Protein AF-A0A848JQ70-F1 (afdb_monomer_lite)

Radius of gyration: 19.73 Å; chains: 1; bounding box: 29×63×53 Å

pLDDT: mean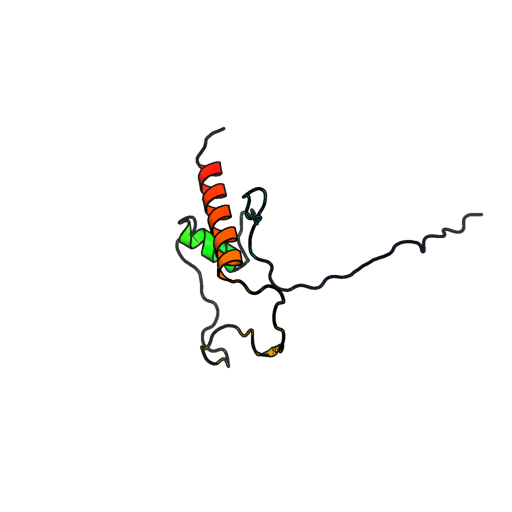 79.18, std 13.53, range [43.09, 93.69]

Foldseek 3Di:
DDDDDDPPDDDDDDDDDDDFFFDPVLPDDDDDPDDPHQLLQVLCCVLVVDVDGDADFQCDPDPRRHDDPPPPVDDDPDDPPCRRSVRSNVNVNVVVVVVPDDD

Structure (mmCIF, N/CA/C/O backbone):
data_AF-A0A848JQ70-F1
#
_entry.id   AF-A0A848JQ70-F1
#
loop_
_atom_site.group_PDB
_atom_site.id
_atom_site.type_symbol
_atom_site.label_atom_id
_atom_site.label_alt_id
_atom_site.label_comp_id
_atom_site.label_asym_id
_atom_site.label_entity_id
_atom_site.label_seq_id
_atom_site.pdbx_PDB_ins_code
_atom_site.Cartn_x
_atom_site.Cartn_y
_atom_site.Cartn_z
_atom_site.occupancy
_atom_site.B_iso_or_equiv
_atom_site.auth_seq_id
_atom_site.auth_comp_id
_atom_site.auth_asym_id
_atom_site.auth_atom_id
_atom_site.pdbx_PDB_model_num
ATOM 1 N N . MET A 1 1 ? -2.669 41.896 -35.734 1.00 43.69 1 MET A N 1
ATOM 2 C CA . MET A 1 1 ? -1.518 41.494 -34.898 1.00 43.69 1 MET A CA 1
ATOM 3 C C . MET A 1 1 ? -2.062 40.655 -33.757 1.00 43.69 1 MET A C 1
ATOM 5 O O . MET A 1 1 ? -2.916 41.178 -33.065 1.00 43.69 1 MET A O 1
ATOM 9 N N . LEU A 1 2 ? -1.661 39.381 -33.654 1.00 43.09 2 LEU A N 1
ATOM 10 C CA . LEU A 1 2 ? -1.581 38.548 -32.436 1.00 43.09 2 LEU A CA 1
ATOM 11 C C . LEU A 1 2 ? -1.130 37.138 -32.877 1.00 43.09 2 LEU A C 1
ATOM 13 O O . LEU A 1 2 ? -1.938 36.294 -33.251 1.00 43.09 2 LEU A O 1
ATOM 17 N N . ARG A 1 3 ? 0.189 36.914 -32.912 1.00 46.88 3 ARG A N 1
ATOM 18 C CA . ARG A 1 3 ? 0.778 35.568 -32.974 1.00 46.88 3 ARG A CA 1
ATOM 19 C C . ARG A 1 3 ? 0.873 35.065 -31.535 1.00 46.88 3 ARG A C 1
ATOM 21 O O . ARG A 1 3 ? 1.603 35.655 -30.746 1.00 46.88 3 ARG A O 1
ATOM 28 N N . GLY A 1 4 ? 0.137 34.012 -31.194 1.00 50.88 4 GLY A N 1
ATOM 29 C CA . GLY A 1 4 ? 0.318 33.301 -29.930 1.00 50.88 4 GLY A CA 1
ATOM 30 C C . GLY A 1 4 ? 1.521 32.368 -30.035 1.00 50.88 4 GLY A C 1
ATOM 31 O O . GLY A 1 4 ? 1.462 31.363 -30.735 1.00 50.88 4 GLY A O 1
ATOM 32 N N . CYS A 1 5 ? 2.620 32.716 -29.372 1.00 56.97 5 CYS A N 1
ATOM 33 C CA . CYS A 1 5 ? 3.800 31.869 -29.236 1.00 56.97 5 CYS A CA 1
ATOM 34 C C . CYS A 1 5 ? 3.722 31.160 -27.877 1.00 56.97 5 CYS A C 1
ATOM 36 O O . CYS A 1 5 ? 3.956 31.805 -26.861 1.00 56.97 5 CYS A O 1
ATOM 38 N N . ASN A 1 6 ? 3.411 29.862 -27.834 1.00 55.84 6 ASN A N 1
ATOM 39 C CA . ASN A 1 6 ? 3.523 29.080 -26.599 1.00 55.84 6 ASN A CA 1
ATOM 40 C C . ASN A 1 6 ? 4.151 27.707 -26.880 1.00 55.84 6 ASN A C 1
ATOM 42 O O . ASN A 1 6 ? 3.449 26.718 -27.049 1.00 55.84 6 ASN A O 1
ATOM 46 N N . HIS A 1 7 ? 5.482 27.660 -26.965 1.00 61.88 7 HIS A N 1
ATOM 47 C CA . HIS A 1 7 ? 6.254 26.422 -27.165 1.00 61.88 7 HIS A CA 1
ATOM 48 C C . HIS A 1 7 ? 7.344 26.250 -26.085 1.00 61.88 7 HIS A C 1
ATOM 50 O O . HIS A 1 7 ? 8.456 25.837 -26.388 1.00 61.88 7 HIS A O 1
ATOM 56 N N . GLY A 1 8 ? 7.048 26.607 -24.826 1.00 69.31 8 GLY A N 1
ATOM 57 C CA . GLY A 1 8 ? 8.040 26.654 -23.735 1.00 69.31 8 GLY A CA 1
ATOM 58 C C . GLY A 1 8 ? 7.829 25.694 -22.556 1.00 69.31 8 GLY A C 1
ATOM 59 O O . GLY A 1 8 ? 8.505 25.855 -21.545 1.00 69.31 8 GLY A O 1
ATOM 60 N N . LEU A 1 9 ? 6.896 24.737 -22.623 1.00 77.88 9 LEU A N 1
ATOM 61 C CA . LEU A 1 9 ? 6.626 23.818 -21.507 1.00 77.88 9 LEU A CA 1
ATOM 62 C C . LEU A 1 9 ? 7.397 22.501 -21.663 1.00 77.88 9 LEU A C 1
ATOM 64 O O . LEU A 1 9 ? 7.128 21.714 -22.571 1.00 77.88 9 LEU A O 1
ATOM 68 N N . SER A 1 10 ? 8.318 22.241 -20.736 1.00 84.50 10 SER A N 1
ATOM 69 C CA . SER A 1 10 ? 8.927 20.920 -20.552 1.00 84.50 10 SER A CA 1
ATOM 70 C C . SER A 1 10 ? 7.933 19.989 -19.855 1.00 84.50 10 SER A C 1
ATOM 72 O O . SER A 1 10 ? 7.346 20.363 -18.842 1.00 84.50 10 SER A O 1
ATOM 74 N N . HIS A 1 11 ? 7.751 18.775 -20.376 1.00 85.06 11 HIS A N 1
ATOM 75 C CA . HIS A 1 11 ? 6.860 17.766 -19.801 1.00 85.06 11 HIS A CA 1
ATOM 76 C C . HIS A 1 11 ? 7.578 16.422 -19.666 1.00 85.06 11 HIS A C 1
ATOM 78 O O . HIS A 1 11 ? 8.493 16.114 -20.429 1.00 85.06 11 HIS A O 1
ATOM 84 N N . ALA A 1 12 ? 7.133 15.615 -18.706 1.00 88.31 12 ALA A N 1
ATOM 85 C CA . ALA A 1 12 ? 7.520 14.220 -18.555 1.00 88.31 12 ALA A CA 1
ATOM 86 C C . ALA A 1 12 ? 6.257 13.386 -18.318 1.00 88.31 12 ALA A C 1
ATOM 88 O O . ALA A 1 12 ? 5.362 13.813 -17.590 1.00 88.31 12 ALA A O 1
ATOM 89 N N . VAL A 1 13 ? 6.183 12.209 -18.942 1.00 88.44 13 VAL A N 1
ATOM 90 C CA . VAL A 1 13 ? 5.076 11.262 -18.760 1.00 88.44 13 VAL A CA 1
ATOM 91 C C . VAL A 1 13 ? 5.595 10.073 -17.971 1.00 88.44 13 VAL A C 1
ATOM 93 O O . VAL A 1 13 ? 6.417 9.306 -18.473 1.00 88.44 13 VAL A O 1
ATOM 96 N N . LEU A 1 14 ? 5.104 9.926 -16.744 1.00 84.25 14 LEU A N 1
ATOM 97 C CA . LEU A 1 14 ? 5.336 8.741 -15.932 1.00 84.25 14 LEU A CA 1
ATOM 98 C C . LEU A 1 14 ? 4.172 7.771 -16.136 1.00 84.25 14 LEU A C 1
ATOM 100 O O . LEU A 1 14 ? 3.012 8.178 -16.124 1.00 84.25 14 LEU A O 1
ATOM 104 N N . ARG A 1 15 ? 4.493 6.498 -16.359 1.00 82.31 15 ARG A N 1
ATOM 105 C CA . ARG A 1 15 ? 3.516 5.412 -16.437 1.00 82.31 15 ARG A CA 1
ATOM 106 C C . ARG A 1 15 ? 3.863 4.398 -15.361 1.00 82.31 15 ARG A C 1
ATOM 108 O O . ARG A 1 15 ? 4.938 3.806 -15.418 1.00 82.31 15 ARG A O 1
ATOM 115 N N . ASP A 1 16 ? 2.971 4.251 -14.396 1.00 84.00 16 ASP A N 1
ATOM 116 C CA . ASP A 1 16 ? 3.039 3.256 -13.334 1.00 84.00 16 ASP A CA 1
ATOM 117 C C . ASP A 1 16 ? 1.848 2.289 -13.435 1.00 84.00 16 ASP A C 1
ATOM 119 O O . ASP A 1 16 ? 0.985 2.426 -14.305 1.00 84.00 16 ASP A O 1
ATOM 123 N N . PHE A 1 17 ? 1.870 1.256 -12.593 1.00 83.56 17 PHE A N 1
ATOM 124 C CA . PHE A 1 17 ? 0.807 0.256 -12.510 1.00 83.56 17 PHE A CA 1
ATOM 125 C C . PHE A 1 17 ? 0.117 0.336 -11.149 1.00 83.56 17 PHE A C 1
ATOM 127 O O . PHE A 1 17 ? -0.975 0.880 -11.030 1.00 83.56 17 PHE A O 1
ATOM 134 N N . ASN A 1 18 ? 0.779 -0.192 -10.117 1.00 84.94 18 ASN A N 1
ATOM 135 C CA . ASN A 1 18 ? 0.297 -0.187 -8.743 1.00 84.94 18 ASN A CA 1
ATOM 136 C C . ASN A 1 18 ? 1.230 0.653 -7.873 1.00 84.94 18 ASN A C 1
ATOM 138 O O . ASN A 1 18 ? 2.452 0.535 -7.967 1.00 84.94 18 ASN A O 1
ATOM 142 N N . VAL A 1 19 ? 0.638 1.456 -6.992 1.00 87.75 19 VAL A N 1
ATOM 143 C CA . VAL A 1 19 ? 1.354 2.263 -6.001 1.00 87.75 19 VAL A CA 1
ATOM 144 C C . VAL A 1 19 ? 0.885 1.854 -4.610 1.00 87.75 19 VAL A C 1
ATOM 146 O O . VAL A 1 19 ? -0.316 1.719 -4.364 1.00 87.75 19 VAL A O 1
ATOM 149 N N . ALA A 1 20 ? 1.846 1.645 -3.714 1.00 89.19 20 ALA A N 1
ATOM 150 C CA . ALA A 1 20 ? 1.636 1.151 -2.361 1.00 89.19 20 ALA A CA 1
ATOM 151 C C . ALA A 1 20 ? 2.638 1.784 -1.381 1.00 89.19 20 ALA A C 1
ATOM 153 O O . ALA A 1 20 ? 3.635 2.374 -1.797 1.00 89.19 20 ALA A O 1
ATOM 154 N N . GLY A 1 21 ? 2.369 1.628 -0.084 1.00 89.75 21 GLY A N 1
ATOM 155 C CA . GLY A 1 21 ? 3.161 2.204 1.003 1.00 89.75 21 GLY A CA 1
ATOM 156 C C . GLY A 1 21 ? 2.586 3.513 1.547 1.00 89.75 21 GLY A C 1
ATOM 157 O O . GLY A 1 21 ? 1.536 3.995 1.111 1.00 89.75 21 GLY A O 1
ATOM 158 N N . ALA A 1 22 ? 3.286 4.075 2.525 1.00 92.31 22 ALA A N 1
ATOM 159 C CA . ALA A 1 22 ? 2.999 5.382 3.105 1.00 92.31 22 ALA A CA 1
ATOM 160 C C . ALA A 1 22 ? 4.300 6.073 3.544 1.00 92.31 22 ALA A C 1
ATOM 162 O O . ALA A 1 22 ? 5.365 5.456 3.584 1.00 92.31 22 ALA A O 1
ATOM 163 N N . ASP A 1 23 ? 4.209 7.357 3.884 1.00 91.31 23 ASP A N 1
ATOM 164 C CA . ASP A 1 23 ? 5.295 8.075 4.543 1.00 91.31 23 ASP A CA 1
ATOM 165 C C . ASP A 1 23 ? 5.619 7.408 5.889 1.00 91.31 23 ASP A C 1
ATOM 167 O O . ASP A 1 23 ? 4.735 7.203 6.724 1.00 91.31 23 ASP A O 1
ATOM 171 N N . SER A 1 24 ? 6.889 7.067 6.110 1.00 87.19 24 SER A N 1
ATOM 172 C CA . SER A 1 24 ? 7.330 6.335 7.305 1.00 87.19 24 SER A CA 1
ATOM 173 C C . SER A 1 24 ? 7.226 7.150 8.595 1.00 87.19 24 SER A C 1
ATOM 175 O O . SER A 1 24 ? 7.173 6.569 9.677 1.00 87.19 24 SER A O 1
ATOM 177 N N . ALA A 1 25 ? 7.154 8.482 8.505 1.00 88.75 25 ALA A N 1
ATOM 178 C CA . ALA A 1 25 ? 6.862 9.352 9.640 1.00 88.75 25 ALA A CA 1
ATOM 179 C C . ALA A 1 25 ? 5.346 9.501 9.895 1.00 88.75 25 ALA A C 1
ATOM 181 O O . ALA A 1 25 ? 4.942 10.202 10.825 1.00 88.75 25 ALA A O 1
ATOM 182 N N . GLY A 1 26 ? 4.494 8.841 9.102 1.00 86.56 26 GLY A N 1
ATOM 183 C CA . GLY A 1 26 ? 3.043 8.845 9.271 1.00 86.56 26 GLY A CA 1
ATOM 184 C C . GLY A 1 26 ? 2.395 10.191 8.945 1.00 86.56 26 GLY A C 1
ATOM 185 O O . GLY A 1 26 ? 1.338 10.516 9.504 1.00 86.56 26 GLY A O 1
ATOM 186 N N . LEU A 1 27 ? 3.019 10.989 8.068 1.00 89.12 27 LEU A N 1
ATOM 187 C CA . LEU A 1 27 ? 2.497 12.290 7.642 1.00 89.12 27 LEU A CA 1
ATOM 188 C C . LEU A 1 27 ? 1.452 12.158 6.529 1.00 89.12 27 LEU A C 1
ATOM 190 O O . LEU A 1 27 ? 0.433 12.852 6.552 1.00 89.12 27 LEU A O 1
ATOM 194 N N . CYS A 1 28 ? 1.670 11.253 5.574 1.00 89.12 28 CYS A N 1
ATOM 195 C CA . CYS A 1 28 ? 0.746 11.001 4.474 1.00 89.12 28 CYS A CA 1
ATOM 196 C C . CYS A 1 28 ? 0.751 9.535 4.020 1.00 89.12 28 CYS A C 1
ATOM 198 O O . CYS A 1 28 ? 1.718 8.799 4.180 1.00 89.12 28 CYS A O 1
ATOM 200 N N . GLY A 1 29 ? -0.360 9.115 3.426 1.00 90.00 29 GLY A N 1
ATOM 201 C CA . GLY A 1 29 ? -0.568 7.774 2.896 1.00 90.00 29 GLY A CA 1
ATOM 202 C C . GLY A 1 29 ? -1.936 7.689 2.227 1.00 90.00 29 GLY A C 1
ATOM 203 O O . GLY A 1 29 ? -2.707 8.658 2.228 1.00 90.00 29 GLY A O 1
ATOM 204 N N . GLN A 1 30 ? -2.264 6.539 1.644 1.00 88.94 30 GLN A N 1
ATOM 205 C CA . GLN A 1 30 ? -3.529 6.375 0.930 1.00 88.94 30 GLN A CA 1
ATOM 206 C C . GLN A 1 30 ? -4.725 6.466 1.893 1.00 88.94 30 GLN A C 1
ATOM 208 O O . GLN A 1 30 ? -4.843 5.691 2.834 1.00 88.94 30 GLN A O 1
ATOM 213 N N . SER A 1 31 ? -5.667 7.379 1.650 1.00 88.94 31 SER A N 1
ATOM 214 C CA . SER A 1 31 ? -6.785 7.663 2.575 1.00 88.94 31 SER A CA 1
ATOM 215 C C . SER A 1 31 ? -8.177 7.562 1.939 1.00 88.94 31 SER A C 1
ATOM 217 O O . SER A 1 31 ? -9.179 7.880 2.579 1.00 88.94 31 SER A O 1
ATOM 219 N N . SER A 1 32 ? -8.262 7.079 0.695 1.00 86.88 32 SER A N 1
ATOM 220 C CA . SER A 1 32 ? -9.527 6.879 -0.025 1.00 86.88 32 SER A CA 1
ATOM 221 C C . SER A 1 32 ? -10.509 6.014 0.776 1.00 86.88 32 SER A C 1
ATOM 223 O O . SER A 1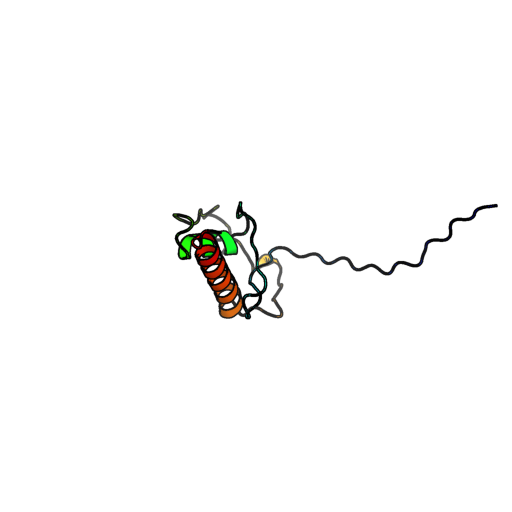 32 ? -10.107 5.012 1.357 1.00 86.88 32 SER A O 1
ATOM 225 N N . ARG A 1 33 ? -11.799 6.373 0.796 1.00 80.81 33 ARG A N 1
ATOM 226 C CA . ARG A 1 33 ? -12.828 5.647 1.574 1.00 80.81 33 ARG A CA 1
ATOM 227 C C . ARG A 1 33 ? -13.258 4.318 0.948 1.00 80.81 33 ARG A C 1
ATOM 229 O O . ARG A 1 33 ? -13.652 3.412 1.667 1.00 80.81 33 ARG A O 1
ATOM 236 N N . CYS A 1 34 ? -13.189 4.218 -0.377 1.00 83.19 34 CYS A N 1
ATOM 237 C CA . CYS A 1 34 ? -13.488 3.000 -1.125 1.00 83.19 34 CYS A CA 1
ATOM 238 C C . CYS A 1 34 ? -12.170 2.421 -1.638 1.00 83.19 34 CYS A C 1
ATOM 240 O O . CYS A 1 34 ? -11.640 2.883 -2.650 1.00 83.19 34 CYS A O 1
ATOM 242 N N . ALA A 1 35 ? -11.600 1.469 -0.901 1.00 83.19 35 ALA A N 1
ATOM 243 C CA . ALA A 1 35 ? -10.348 0.837 -1.289 1.00 83.19 35 ALA A CA 1
ATOM 244 C C . ALA A 1 35 ? -10.544 -0.070 -2.514 1.00 83.19 35 ALA A C 1
ATOM 246 O O . ALA A 1 35 ? -11.342 -1.005 -2.479 1.00 83.19 35 ALA A O 1
ATOM 247 N N . THR A 1 36 ? -9.792 0.211 -3.579 1.00 86.31 36 THR A N 1
ATOM 248 C CA . THR A 1 36 ? -9.712 -0.605 -4.804 1.00 86.31 36 THR A CA 1
ATOM 249 C C . THR A 1 36 ? -8.338 -1.255 -4.985 1.00 86.31 36 THR A C 1
ATOM 251 O O . THR A 1 36 ? -8.218 -2.245 -5.695 1.00 86.31 36 THR A O 1
ATOM 254 N N . HIS A 1 37 ? -7.296 -0.718 -4.341 1.00 88.06 37 HIS A N 1
ATOM 255 C CA . HIS A 1 37 ? -5.942 -1.270 -4.387 1.00 88.06 37 HIS A CA 1
ATOM 256 C C . HIS A 1 37 ? -5.803 -2.416 -3.386 1.00 88.06 37 HIS A C 1
ATOM 258 O O . HIS A 1 37 ? -6.111 -2.238 -2.204 1.00 88.06 37 HIS A O 1
ATOM 264 N N . LEU A 1 38 ? -5.265 -3.552 -3.838 1.00 87.88 38 LEU A N 1
ATOM 265 C CA . LEU A 1 38 ? -5.100 -4.757 -3.022 1.00 87.88 38 LEU A CA 1
ATOM 266 C C . LEU A 1 38 ? -4.363 -4.481 -1.704 1.00 87.88 38 LEU A C 1
ATOM 268 O O . LEU A 1 38 ? -4.831 -4.897 -0.650 1.00 87.88 38 LEU A O 1
ATOM 272 N N . THR A 1 39 ? -3.260 -3.725 -1.733 1.00 89.38 39 THR A N 1
ATOM 273 C CA . THR A 1 39 ? -2.477 -3.427 -0.521 1.00 89.38 39 THR A CA 1
ATOM 274 C C . THR A 1 39 ? -3.296 -2.687 0.534 1.00 89.38 39 THR A C 1
ATOM 276 O O . THR A 1 39 ? -3.209 -3.011 1.715 1.00 89.38 39 THR A O 1
ATOM 279 N N . LYS A 1 40 ? -4.136 -1.729 0.124 1.00 90.31 40 LYS A N 1
ATOM 280 C CA . LYS A 1 40 ? -5.011 -1.006 1.053 1.00 90.31 40 LYS A CA 1
ATOM 281 C C . LYS A 1 40 ? -6.121 -1.906 1.588 1.00 90.31 40 LYS A C 1
ATOM 283 O O . LYS A 1 40 ? -6.388 -1.882 2.781 1.00 90.31 40 LYS A O 1
ATOM 288 N N . VAL A 1 41 ? -6.735 -2.718 0.728 1.00 90.88 41 VAL A N 1
ATOM 289 C CA . VAL A 1 41 ? -7.761 -3.695 1.132 1.00 90.88 41 VAL A CA 1
ATOM 290 C C . VAL A 1 41 ? -7.199 -4.683 2.161 1.00 90.88 41 VAL A C 1
ATOM 292 O O . VAL A 1 41 ? -7.849 -4.949 3.170 1.00 90.88 41 VAL A O 1
ATOM 295 N N . ALA A 1 42 ? -5.978 -5.176 1.946 1.00 90.44 42 ALA A N 1
ATOM 296 C CA . ALA A 1 42 ? -5.283 -6.046 2.887 1.00 90.44 42 ALA A CA 1
ATOM 297 C C . ALA A 1 42 ? -4.964 -5.332 4.211 1.00 90.44 42 ALA A C 1
ATOM 299 O O . ALA A 1 42 ? -5.241 -5.879 5.277 1.00 90.44 42 ALA A O 1
ATOM 300 N N . ALA A 1 43 ? -4.452 -4.098 4.161 1.00 89.88 43 ALA A N 1
ATOM 301 C CA . ALA A 1 43 ? -4.182 -3.302 5.358 1.00 89.88 43 ALA A CA 1
ATOM 302 C C . ALA A 1 43 ? -5.463 -3.003 6.162 1.00 89.88 43 ALA A C 1
ATOM 304 O O . ALA A 1 43 ? -5.468 -3.147 7.382 1.00 89.88 43 ALA A O 1
ATOM 305 N N . GLU A 1 44 ? -6.575 -2.669 5.497 1.00 90.69 44 GLU A N 1
ATOM 306 C CA . GLU A 1 44 ? -7.888 -2.500 6.134 1.00 90.69 44 GLU A CA 1
ATOM 307 C C . GLU A 1 44 ? -8.382 -3.794 6.792 1.00 90.69 44 GLU A C 1
ATOM 309 O O . GLU A 1 44 ? -8.948 -3.737 7.884 1.00 90.69 44 GLU A O 1
ATOM 314 N N . ALA A 1 45 ? -8.175 -4.950 6.153 1.00 90.56 45 ALA A N 1
ATOM 315 C CA . ALA A 1 45 ? -8.569 -6.242 6.707 1.00 90.56 45 ALA A CA 1
ATOM 316 C C . ALA A 1 45 ? -7.773 -6.583 7.977 1.00 90.56 45 ALA A C 1
ATOM 318 O O . ALA A 1 45 ? -8.363 -6.934 8.997 1.00 90.56 45 ALA A O 1
ATOM 319 N N . VAL A 1 46 ? -6.450 -6.392 7.956 1.00 92.00 46 VAL A N 1
ATOM 3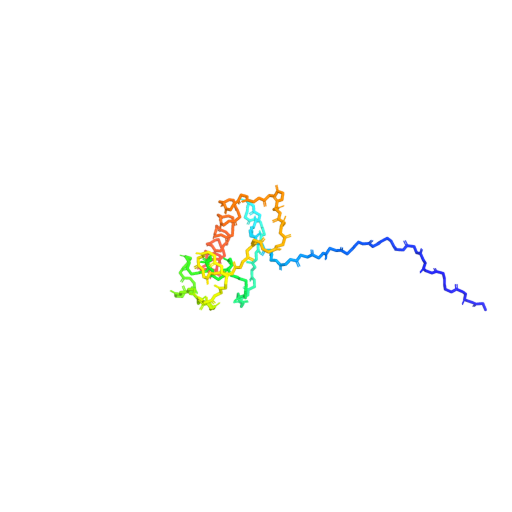20 C CA . VAL A 1 46 ? -5.592 -6.579 9.141 1.00 92.00 46 VAL A CA 1
ATOM 321 C C . VAL A 1 46 ? -5.965 -5.594 10.252 1.00 92.00 46 VAL A C 1
ATOM 323 O O . VAL A 1 46 ? -6.103 -5.988 11.409 1.00 92.00 46 VAL A O 1
ATOM 326 N N . ALA A 1 47 ? -6.229 -4.332 9.907 1.00 89.94 47 ALA A N 1
ATOM 327 C CA . ALA A 1 47 ? -6.682 -3.307 10.846 1.00 89.94 47 ALA A CA 1
ATOM 328 C C . ALA A 1 47 ? -8.147 -3.484 11.302 1.00 89.94 47 ALA A C 1
ATOM 330 O O . ALA A 1 47 ? -8.707 -2.586 11.932 1.00 89.94 47 ALA A O 1
ATOM 331 N N . SER A 1 48 ? -8.792 -4.616 10.983 1.00 89.94 48 SER A N 1
ATOM 332 C CA . SER A 1 48 ? -10.180 -4.941 11.353 1.00 89.94 48 SER A CA 1
ATOM 333 C C . SER A 1 48 ? -11.230 -3.934 10.854 1.00 89.94 48 SER A C 1
ATOM 335 O O . SER A 1 48 ? -12.335 -3.852 11.385 1.00 89.94 48 SER A O 1
ATOM 337 N N . ARG A 1 49 ? -10.908 -3.164 9.809 1.00 87.69 49 ARG A N 1
ATOM 338 C CA . ARG A 1 49 ? -11.823 -2.229 9.127 1.00 87.69 49 ARG A CA 1
ATOM 339 C C . ARG A 1 49 ? -12.587 -2.888 7.983 1.00 87.69 49 ARG A C 1
ATOM 341 O O . ARG A 1 49 ? -13.525 -2.303 7.445 1.00 87.69 49 ARG A O 1
ATOM 348 N N . ARG A 1 50 ? -12.185 -4.105 7.626 1.00 88.88 50 ARG A N 1
ATOM 349 C CA . ARG A 1 50 ? -12.810 -4.973 6.632 1.00 88.88 50 ARG A CA 1
ATOM 350 C C . ARG A 1 50 ? -12.751 -6.423 7.140 1.00 88.88 50 ARG A C 1
ATOM 352 O O . ARG A 1 50 ? -11.770 -6.782 7.779 1.00 88.88 50 ARG A O 1
ATOM 359 N N . PRO A 1 51 ? -13.765 -7.264 6.878 1.00 90.19 51 PRO A N 1
ATOM 360 C CA . PRO A 1 51 ? -13.795 -8.630 7.407 1.00 90.19 51 PRO A CA 1
ATOM 361 C C . PRO A 1 51 ? -12.835 -9.612 6.714 1.00 90.19 51 PRO A C 1
ATOM 363 O O . PRO A 1 51 ? -12.410 -10.574 7.342 1.00 90.19 51 PRO A O 1
ATOM 366 N N . HIS A 1 52 ? -12.531 -9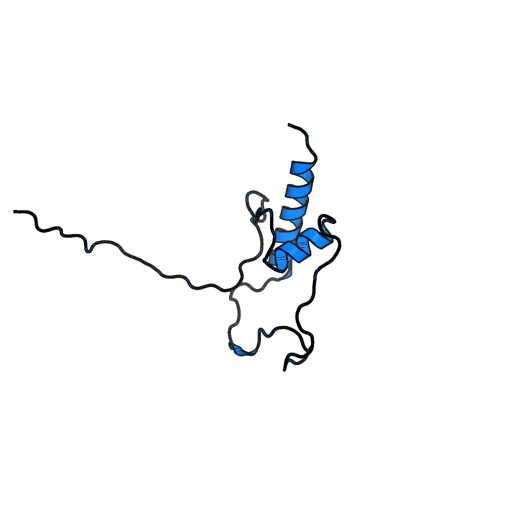.419 5.428 1.00 87.62 52 HIS A N 1
ATOM 367 C CA . HIS A 1 52 ? -11.662 -10.304 4.642 1.00 87.62 52 HIS A CA 1
ATOM 368 C C . HIS A 1 52 ? -11.146 -9.597 3.382 1.00 87.62 52 HIS A C 1
ATOM 370 O O . HIS A 1 52 ? -11.598 -8.501 3.049 1.00 87.62 52 HIS A O 1
ATOM 376 N N . VAL A 1 53 ? -10.216 -10.238 2.675 1.00 89.19 53 VAL A N 1
ATOM 377 C CA . VAL A 1 53 ? -9.760 -9.843 1.337 1.00 89.19 53 VAL A CA 1
ATOM 378 C C . VAL A 1 53 ? -10.360 -10.819 0.331 1.00 89.19 53 VAL A C 1
ATOM 380 O O . VAL A 1 53 ? -10.215 -12.027 0.502 1.00 89.19 53 VAL A O 1
ATOM 383 N N . ASP A 1 54 ? -11.035 -10.305 -0.694 1.00 87.06 54 ASP A N 1
ATOM 384 C CA . ASP A 1 54 ? -11.515 -11.126 -1.807 1.00 87.06 54 ASP A CA 1
ATOM 385 C C . ASP A 1 54 ? -10.347 -11.538 -2.710 1.00 87.06 54 ASP A C 1
ATOM 387 O O . ASP A 1 54 ? -9.475 -10.720 -3.022 1.00 87.06 54 ASP A O 1
ATOM 391 N N . HIS A 1 55 ? -10.355 -12.790 -3.163 1.00 81.44 55 HIS A N 1
ATOM 392 C CA . HIS A 1 55 ? -9.385 -13.325 -4.114 1.00 81.44 55 HIS A CA 1
ATOM 393 C C . HIS A 1 55 ? -10.049 -13.505 -5.486 1.00 81.44 55 HIS A C 1
ATOM 395 O O . HIS A 1 55 ? -11.119 -14.104 -5.584 1.00 81.44 55 HIS A O 1
ATOM 401 N N . TYR A 1 56 ? -9.438 -12.963 -6.542 1.00 80.75 56 TYR A N 1
ATOM 402 C CA . TYR A 1 56 ? -10.012 -12.953 -7.891 1.00 80.75 56 TYR A CA 1
ATOM 403 C C . TYR A 1 56 ? -9.132 -13.747 -8.872 1.00 80.75 56 TYR A C 1
ATOM 405 O O . TYR A 1 56 ? -8.170 -13.215 -9.432 1.00 80.75 56 TYR A O 1
ATOM 413 N N . GLY A 1 57 ? -9.524 -15.003 -9.110 1.00 75.25 57 GLY A N 1
ATOM 414 C CA . GLY A 1 57 ? -8.858 -15.953 -10.011 1.00 75.25 57 GLY A CA 1
ATOM 415 C C . GLY A 1 57 ? -7.841 -16.839 -9.287 1.00 75.25 57 GLY A C 1
ATOM 416 O O . GLY A 1 57 ? -7.066 -16.351 -8.473 1.00 75.25 57 GLY A O 1
ATOM 417 N N . GLU A 1 58 ? -7.874 -18.140 -9.572 1.00 70.62 58 GLU A N 1
ATOM 418 C CA . GLU A 1 58 ? -7.026 -19.178 -8.942 1.00 70.62 58 GLU A CA 1
ATOM 419 C C . GLU A 1 58 ? -6.396 -20.124 -9.980 1.00 70.62 58 GLU A C 1
ATOM 421 O O . GLU A 1 58 ? -5.698 -21.075 -9.640 1.00 70.62 58 GLU A O 1
ATOM 426 N N . ASP A 1 59 ? -6.677 -19.881 -11.257 1.00 77.62 59 ASP A N 1
ATOM 427 C CA . ASP A 1 59 ? -6.401 -20.747 -12.398 1.00 77.62 59 ASP A CA 1
ATOM 428 C C . ASP A 1 59 ? -5.549 -20.040 -13.463 1.00 77.62 59 ASP A C 1
ATOM 430 O O . ASP A 1 59 ? -5.594 -20.383 -14.646 1.00 77.62 59 ASP A O 1
ATOM 434 N N . TYR A 1 60 ? -4.761 -19.044 -13.052 1.00 74.75 60 TYR A N 1
ATOM 435 C CA . TYR A 1 60 ? -3.792 -18.412 -13.939 1.00 74.75 60 TYR A CA 1
ATOM 436 C C . TYR A 1 60 ? -2.672 -19.396 -14.302 1.00 74.75 60 TYR A C 1
ATOM 438 O O . TYR A 1 60 ? -2.299 -20.258 -13.506 1.00 74.75 60 TYR A O 1
ATOM 446 N N . ASP A 1 61 ? -2.100 -19.236 -15.499 1.00 75.50 61 ASP A N 1
ATOM 447 C CA . ASP A 1 61 ? -0.920 -19.990 -15.945 1.00 75.50 61 ASP A CA 1
ATOM 448 C C . ASP A 1 61 ? 0.350 -19.457 -15.252 1.00 75.50 61 ASP A C 1
ATOM 450 O O . ASP A 1 61 ? 1.237 -18.865 -15.865 1.00 75.50 61 ASP A O 1
ATOM 454 N N . THR A 1 62 ? 0.391 -19.582 -13.924 1.00 74.75 62 THR A N 1
ATOM 455 C CA . THR A 1 62 ? 1.517 -19.205 -13.066 1.00 74.75 62 THR A CA 1
ATOM 456 C C . THR A 1 62 ? 1.931 -20.334 -12.144 1.00 74.75 62 THR A C 1
ATOM 458 O O . THR A 1 62 ? 1.118 -21.198 -11.819 1.00 74.75 62 THR A O 1
ATOM 461 N N . PRO A 1 63 ? 3.188 -20.317 -11.652 1.00 71.88 63 PRO A N 1
ATOM 462 C CA . PRO A 1 63 ? 3.691 -21.368 -10.772 1.00 71.88 63 PRO A CA 1
ATOM 463 C C . PRO A 1 63 ? 2.849 -21.612 -9.512 1.00 71.88 63 PRO A C 1
ATOM 465 O O . PRO A 1 63 ? 2.851 -22.729 -9.002 1.00 71.88 63 PRO A O 1
ATOM 468 N N . ASP A 1 64 ? 2.152 -20.591 -9.006 1.00 72.75 64 ASP A N 1
ATOM 469 C CA . ASP A 1 64 ? 1.282 -20.676 -7.828 1.00 72.75 64 ASP A CA 1
ATOM 470 C C . ASP A 1 64 ? -0.206 -20.420 -8.133 1.00 72.75 64 ASP A C 1
ATOM 472 O O . ASP A 1 64 ? -1.012 -20.355 -7.207 1.00 72.75 64 ASP A O 1
ATOM 476 N N . GLY A 1 65 ? -0.583 -20.289 -9.410 1.00 61.25 65 GLY A N 1
ATOM 477 C CA . GLY A 1 65 ? -1.955 -20.007 -9.841 1.00 61.25 65 GLY A CA 1
ATOM 478 C C . GLY A 1 65 ? -2.449 -18.588 -9.533 1.00 61.25 65 GLY A C 1
ATOM 479 O O . GLY A 1 65 ? -3.625 -18.303 -9.755 1.00 61.25 65 GLY A O 1
ATOM 480 N N . THR A 1 66 ? -1.585 -17.688 -9.038 1.00 64.94 66 THR A N 1
ATOM 481 C CA . THR A 1 66 ? -1.916 -16.287 -8.716 1.00 64.94 66 THR A CA 1
ATOM 482 C C . THR A 1 66 ? -1.347 -15.285 -9.735 1.00 64.94 66 THR A C 1
ATOM 484 O O . THR A 1 66 ? -0.643 -15.645 -10.677 1.00 64.94 66 THR A O 1
ATOM 487 N N . CYS A 1 67 ? -1.697 -14.001 -9.603 1.00 65.12 67 CYS A N 1
ATOM 488 C CA . CYS A 1 67 ? -1.434 -12.970 -10.614 1.00 65.12 67 CYS A CA 1
ATOM 489 C C . CYS A 1 67 ? 0.072 -12.646 -10.785 1.00 65.12 67 CYS A C 1
ATOM 491 O O . CYS A 1 67 ? 0.806 -12.444 -9.818 1.00 65.12 67 CYS A O 1
ATOM 493 N N . ILE A 1 68 ? 0.531 -12.574 -12.038 1.00 63.94 68 ILE A N 1
ATOM 494 C CA . ILE A 1 68 ? 1.940 -12.734 -12.441 1.00 63.94 68 ILE A CA 1
ATOM 495 C C . ILE A 1 68 ? 2.758 -11.429 -12.353 1.00 63.94 68 ILE A C 1
ATOM 497 O O . ILE A 1 68 ? 2.407 -10.433 -12.981 1.00 63.94 68 ILE A O 1
ATOM 501 N N . GLN A 1 69 ? 3.920 -11.455 -11.681 1.00 56.50 69 GLN A N 1
ATOM 502 C CA . GLN A 1 69 ? 5.016 -10.474 -11.874 1.00 56.50 69 GLN A CA 1
ATOM 503 C C . GLN A 1 69 ? 6.033 -10.911 -12.955 1.00 56.50 69 GLN A C 1
ATOM 505 O O . GLN A 1 69 ? 6.756 -10.083 -13.505 1.00 56.50 69 GLN A O 1
ATOM 510 N N . ALA A 1 70 ? 6.097 -12.210 -13.262 1.00 55.06 70 ALA A N 1
ATOM 511 C CA . ALA A 1 70 ? 7.141 -12.851 -14.066 1.00 55.06 70 ALA A CA 1
ATOM 512 C C . ALA A 1 70 ? 7.180 -12.462 -15.562 1.00 55.06 70 ALA A C 1
ATOM 514 O O . ALA A 1 70 ? 8.266 -12.420 -16.135 1.00 55.06 70 ALA A O 1
ATOM 515 N N . GLU A 1 71 ? 6.050 -12.119 -16.190 1.00 56.09 71 GLU A N 1
ATOM 516 C CA . GLU A 1 71 ? 5.975 -11.916 -17.654 1.00 56.09 71 GLU A CA 1
ATOM 517 C C . GLU A 1 71 ? 6.704 -10.663 -18.169 1.00 56.09 71 GLU A C 1
ATOM 519 O O . GLU A 1 71 ? 7.092 -10.585 -19.333 1.00 56.09 71 GLU A O 1
ATOM 524 N N . LEU A 1 72 ? 6.911 -9.652 -17.321 1.00 64.94 72 LEU A N 1
ATOM 525 C CA . LEU A 1 72 ? 7.429 -8.353 -17.770 1.00 64.94 72 LEU A CA 1
ATOM 526 C C . LEU A 1 72 ? 8.960 -8.249 -17.723 1.00 64.94 72 LEU A C 1
ATOM 528 O O . LEU A 1 72 ? 9.509 -7.242 -18.173 1.00 64.94 72 LEU A O 1
ATOM 532 N N . GLY A 1 73 ? 9.657 -9.234 -17.135 1.00 60.78 73 GLY A N 1
ATOM 533 C CA . GLY A 1 73 ? 11.111 -9.184 -16.903 1.00 60.78 73 GLY A CA 1
ATOM 534 C C . GLY A 1 73 ? 11.574 -7.968 -16.083 1.00 60.78 73 GLY A C 1
ATOM 535 O O . GLY A 1 73 ? 12.765 -7.657 -16.026 1.00 60.78 73 GLY A O 1
ATOM 536 N N . TRP A 1 74 ? 10.632 -7.247 -15.477 1.00 64.12 74 TRP A N 1
ATOM 537 C CA . TRP A 1 74 ? 10.862 -6.011 -14.752 1.00 64.12 74 TRP A CA 1
ATOM 538 C C . TRP A 1 74 ? 11.182 -6.329 -13.295 1.00 64.12 74 TRP A C 1
ATOM 540 O O . TRP A 1 74 ? 10.459 -7.078 -12.642 1.00 64.12 74 TRP A O 1
ATOM 550 N N . LYS A 1 75 ? 12.257 -5.730 -12.777 1.00 61.44 75 LYS A N 1
ATOM 551 C CA . LYS A 1 75 ? 12.627 -5.816 -11.365 1.00 61.44 75 LYS A CA 1
ATOM 552 C C . LYS A 1 75 ? 12.578 -4.417 -10.746 1.00 61.44 75 LYS A C 1
ATOM 554 O O . LYS A 1 75 ? 13.220 -3.512 -11.294 1.00 61.44 75 LYS A O 1
ATOM 559 N N . PRO A 1 76 ? 11.858 -4.209 -9.630 1.00 67.88 76 PRO A N 1
ATOM 560 C CA . PRO A 1 76 ? 11.840 -2.913 -8.975 1.00 67.88 76 PRO A CA 1
ATOM 561 C C . PRO A 1 76 ? 13.241 -2.539 -8.494 1.00 67.88 76 PRO A C 1
ATOM 563 O O . PRO A 1 76 ? 14.024 -3.383 -8.066 1.00 67.88 76 PRO A O 1
ATOM 566 N N . ARG A 1 77 ? 13.543 -1.240 -8.514 1.00 71.69 77 ARG A N 1
ATOM 567 C CA . ARG A 1 77 ? 14.745 -0.707 -7.858 1.00 71.69 77 ARG A CA 1
ATOM 568 C C . ARG A 1 77 ? 14.610 -0.690 -6.328 1.00 71.69 77 ARG A C 1
ATOM 570 O O . ARG A 1 77 ? 15.622 -0.707 -5.637 1.00 71.69 77 ARG A O 1
ATOM 577 N N . PHE A 1 78 ? 13.377 -0.631 -5.832 1.00 70.56 78 PHE A N 1
ATOM 578 C CA . PHE A 1 78 ? 13.026 -0.671 -4.417 1.00 70.56 78 PHE A CA 1
ATOM 579 C C . PHE A 1 78 ? 11.901 -1.695 -4.253 1.00 70.56 78 PHE A C 1
ATOM 581 O O . PHE A 1 78 ? 10.769 -1.433 -4.654 1.00 70.56 78 PHE A O 1
ATOM 588 N N . ASP A 1 79 ? 12.243 -2.877 -3.750 1.00 75.38 79 ASP A N 1
ATOM 589 C CA . ASP A 1 79 ? 11.369 -4.048 -3.625 1.00 75.38 79 ASP A CA 1
ATOM 590 C C . ASP A 1 79 ? 11.274 -4.559 -2.181 1.00 75.38 79 ASP A C 1
ATOM 592 O O . ASP A 1 79 ? 10.830 -5.681 -1.952 1.00 75.38 79 ASP A O 1
ATOM 596 N N . ASP A 1 80 ? 11.666 -3.734 -1.204 1.00 86.38 80 ASP A N 1
ATOM 597 C CA . ASP A 1 80 ? 11.538 -4.064 0.213 1.00 86.38 80 ASP A CA 1
ATOM 598 C C . ASP A 1 80 ? 10.054 -4.108 0.606 1.00 86.38 80 ASP A C 1
ATOM 600 O O . ASP A 1 80 ? 9.427 -3.108 0.977 1.00 86.38 80 ASP A O 1
ATOM 604 N N . LEU A 1 81 ? 9.480 -5.302 0.461 1.00 84.69 81 LEU A N 1
ATOM 605 C CA . LEU A 1 81 ? 8.084 -5.576 0.760 1.00 84.69 81 LEU A CA 1
ATOM 606 C C . LEU A 1 81 ? 7.768 -5.332 2.232 1.00 84.69 81 LEU A C 1
ATOM 608 O O . LEU A 1 81 ? 6.643 -4.946 2.538 1.00 84.69 81 LEU A O 1
ATOM 612 N N . GLU A 1 82 ? 8.734 -5.520 3.133 1.00 86.25 82 GLU A N 1
ATOM 613 C CA . GLU A 1 82 ? 8.513 -5.285 4.553 1.00 86.25 82 GLU A CA 1
ATOM 614 C C . GLU A 1 82 ? 8.239 -3.803 4.796 1.00 86.25 82 GLU A C 1
ATOM 616 O O . GLU A 1 82 ? 7.212 -3.469 5.384 1.00 86.25 82 GLU A O 1
ATOM 621 N N . ILE A 1 83 ? 9.072 -2.908 4.260 1.00 89.19 83 ILE A N 1
ATOM 622 C CA . ILE A 1 83 ? 8.872 -1.458 4.392 1.00 89.19 83 ILE A CA 1
ATOM 623 C C . ILE A 1 83 ? 7.558 -1.017 3.733 1.00 89.19 83 ILE A C 1
ATOM 625 O O . ILE A 1 83 ? 6.795 -0.240 4.321 1.00 89.19 83 ILE A O 1
ATOM 629 N N . ILE A 1 84 ? 7.268 -1.505 2.523 1.00 88.38 84 ILE A N 1
ATOM 630 C CA . ILE A 1 84 ? 6.065 -1.117 1.770 1.00 88.38 84 ILE A CA 1
ATOM 631 C C . ILE A 1 84 ? 4.797 -1.547 2.516 1.00 88.38 84 ILE A C 1
ATOM 633 O O . ILE A 1 84 ? 3.878 -0.746 2.695 1.00 88.38 84 ILE A O 1
ATOM 637 N N . VAL A 1 85 ? 4.743 -2.798 2.974 1.00 90.12 85 VAL A N 1
ATOM 638 C CA . VAL A 1 85 ? 3.571 -3.336 3.674 1.00 90.12 85 VAL A CA 1
ATOM 639 C C . VAL A 1 85 ? 3.445 -2.725 5.066 1.00 90.12 85 VAL A C 1
ATOM 641 O O . VAL A 1 85 ? 2.349 -2.311 5.443 1.00 90.12 85 VAL A O 1
ATOM 644 N N . ARG A 1 86 ? 4.553 -2.614 5.813 1.00 91.75 86 ARG A N 1
ATOM 645 C CA . ARG A 1 86 ? 4.570 -2.033 7.161 1.00 91.75 86 ARG A CA 1
ATOM 646 C C . ARG A 1 86 ? 4.063 -0.600 7.151 1.00 91.75 86 ARG A C 1
ATOM 648 O O . ARG A 1 86 ? 3.125 -0.295 7.875 1.00 91.75 86 ARG A O 1
ATOM 655 N N . SER A 1 87 ? 4.628 0.254 6.298 1.00 92.38 87 SER A N 1
ATOM 656 C CA . SER A 1 87 ? 4.230 1.666 6.230 1.00 92.38 87 SER A CA 1
ATOM 657 C C . SER A 1 87 ? 2.753 1.834 5.860 1.00 92.38 87 SER A C 1
ATOM 659 O O . SER A 1 87 ? 2.056 2.649 6.465 1.00 92.38 87 SER A O 1
ATOM 661 N N . ALA A 1 88 ? 2.242 1.032 4.919 1.00 90.31 88 ALA A N 1
ATOM 662 C CA . ALA A 1 88 ? 0.828 1.048 4.553 1.00 90.31 88 ALA A CA 1
ATOM 663 C C . ALA A 1 88 ? -0.085 0.619 5.716 1.00 90.31 88 ALA A C 1
ATOM 665 O O . ALA A 1 88 ? -1.110 1.260 5.957 1.00 90.31 88 ALA A O 1
ATOM 666 N N . LEU A 1 89 ? 0.286 -0.441 6.441 1.00 91.62 89 LEU A N 1
ATOM 667 C CA . LEU A 1 89 ? -0.477 -0.926 7.590 1.00 91.62 89 LEU A CA 1
ATOM 668 C C . LEU A 1 89 ? -0.467 0.081 8.744 1.00 91.62 89 LEU A C 1
ATOM 670 O O . LEU A 1 89 ? -1.532 0.440 9.243 1.00 91.62 89 LEU A O 1
ATOM 674 N N . ASP A 1 90 ? 0.710 0.582 9.120 1.00 93.69 90 ASP A N 1
ATOM 675 C CA . ASP A 1 90 ? 0.870 1.551 10.207 1.00 93.69 90 ASP 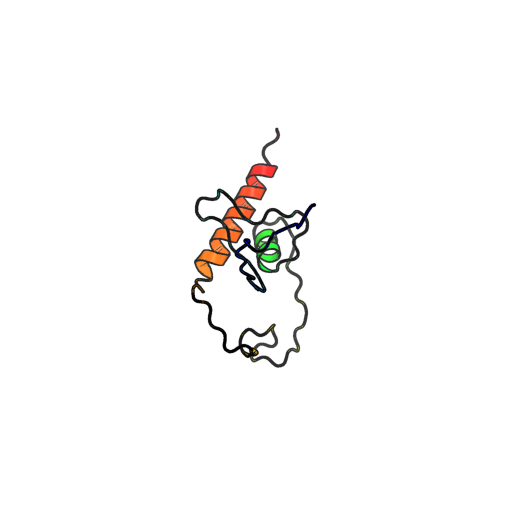A CA 1
ATOM 676 C C . ASP A 1 90 ? 0.043 2.819 9.936 1.00 93.69 90 ASP A C 1
ATOM 678 O O . ASP A 1 90 ? -0.605 3.372 10.831 1.00 93.69 90 ASP A O 1
ATOM 682 N N . TRP A 1 91 ? 0.003 3.259 8.675 1.00 92.88 91 TRP A N 1
ATOM 683 C CA . TRP A 1 91 ? -0.842 4.369 8.249 1.00 92.88 91 TRP A CA 1
ATOM 684 C C . TRP A 1 91 ? -2.342 4.066 8.388 1.00 92.88 91 TRP A C 1
ATOM 686 O O . TRP A 1 91 ? -3.093 4.916 8.877 1.00 92.88 91 TRP A O 1
ATOM 696 N N . GLU A 1 92 ? -2.803 2.873 8.001 1.00 92.25 92 GLU A N 1
ATOM 697 C CA . GLU A 1 92 ? -4.215 2.497 8.159 1.00 92.25 92 GLU A CA 1
ATOM 698 C C . GLU A 1 92 ? -4.631 2.366 9.627 1.00 92.25 92 GLU A C 1
ATOM 700 O O . GLU A 1 92 ? -5.728 2.803 9.995 1.00 92.25 92 GLU A O 1
ATOM 705 N N . GLU A 1 93 ? -3.753 1.847 10.487 1.00 91.31 93 GLU A N 1
ATOM 706 C CA . GLU A 1 93 ? -3.972 1.852 11.933 1.00 91.31 93 GLU A CA 1
ATOM 707 C C . GLU A 1 93 ? -4.055 3.280 12.483 1.00 91.31 93 GLU A C 1
ATOM 709 O O . GLU A 1 93 ? -4.941 3.593 13.284 1.00 91.31 93 GLU A O 1
ATOM 714 N N . ALA A 1 94 ? -3.169 4.177 12.043 1.00 90.38 94 ALA A N 1
ATOM 715 C CA . ALA A 1 94 ? -3.204 5.580 12.441 1.00 90.38 94 ALA A CA 1
ATOM 716 C C . ALA A 1 94 ? -4.506 6.265 11.994 1.00 90.38 94 ALA A C 1
ATOM 718 O O . ALA A 1 94 ? -5.107 7.012 12.771 1.00 90.38 94 ALA A O 1
ATOM 719 N N . LEU A 1 95 ? -4.990 5.989 10.778 1.00 88.25 95 LEU A N 1
ATOM 720 C CA . LEU A 1 95 ? -6.290 6.471 10.303 1.00 88.25 95 LEU A CA 1
ATOM 721 C C . LEU A 1 95 ? -7.446 5.937 11.151 1.00 88.25 95 LEU A C 1
ATOM 723 O O . LEU A 1 95 ? -8.347 6.708 11.486 1.00 88.25 95 LEU A O 1
ATOM 727 N N . ALA A 1 96 ? -7.413 4.655 11.523 1.00 85.69 96 ALA A N 1
ATOM 728 C CA . ALA A 1 96 ? -8.420 4.056 12.394 1.00 85.69 96 ALA A CA 1
ATOM 729 C C . ALA A 1 96 ? -8.479 4.786 13.745 1.00 85.69 96 ALA A C 1
ATOM 731 O O . ALA A 1 96 ? -9.549 5.198 14.189 1.00 85.69 96 ALA A O 1
ATOM 732 N N . ARG A 1 97 ? -7.314 5.037 14.358 1.00 86.44 97 ARG A N 1
ATOM 733 C CA . ARG A 1 97 ? -7.203 5.771 15.630 1.00 86.44 97 ARG A CA 1
ATOM 734 C C . ARG A 1 97 ? -7.731 7.204 15.521 1.00 86.44 97 ARG A C 1
ATOM 736 O O . ARG A 1 97 ? -8.440 7.652 16.417 1.00 86.44 97 ARG A O 1
ATOM 743 N N . ARG A 1 98 ? -7.433 7.909 14.422 1.00 84.56 98 ARG A N 1
ATOM 744 C CA . ARG A 1 98 ? -7.904 9.288 14.175 1.00 84.56 98 ARG A CA 1
ATOM 745 C C . ARG A 1 98 ? -9.426 9.379 14.029 1.00 84.56 98 ARG A C 1
ATOM 747 O O . ARG A 1 98 ? -10.003 10.384 14.413 1.00 84.56 98 ARG A O 1
ATOM 754 N N . GLN A 1 99 ? -10.078 8.350 13.490 1.00 70.25 99 GLN A N 1
ATOM 755 C CA . GLN A 1 99 ? -11.538 8.324 13.317 1.00 70.25 99 GLN A CA 1
ATOM 756 C C . GLN A 1 99 ? -12.299 7.954 14.600 1.00 70.25 99 GLN A C 1
ATOM 758 O O . GLN A 1 99 ? -13.496 8.209 14.689 1.00 70.25 99 GLN A O 1
ATOM 763 N N . LEU A 1 100 ? -11.614 7.369 15.588 1.00 60.12 100 LEU A N 1
ATOM 764 C CA . LEU A 1 100 ? -12.176 7.038 16.901 1.00 60.12 100 LEU A CA 1
ATOM 765 C C . LEU A 1 100 ? -12.138 8.212 17.892 1.00 60.12 100 LEU A C 1
ATOM 767 O O . LEU A 1 100 ? -12.788 8.146 18.933 1.00 60.12 100 LEU A O 1
ATOM 771 N N . GLN A 1 101 ? -11.391 9.277 17.595 1.00 47.06 101 GLN A N 1
ATOM 772 C CA . GLN A 1 101 ? -11.407 10.498 18.397 1.00 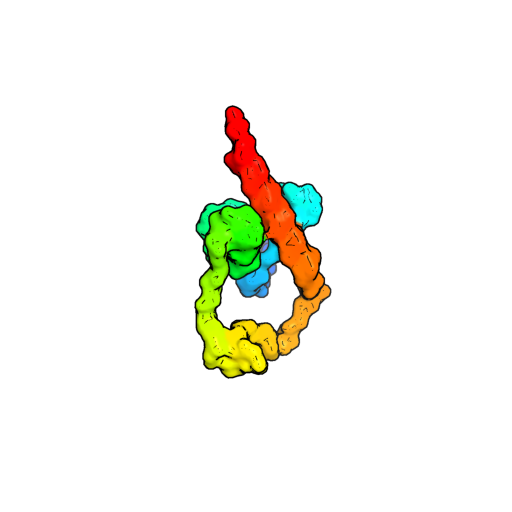47.06 101 GLN A CA 1
ATOM 773 C C . GLN A 1 101 ? -12.564 11.394 17.924 1.00 47.06 101 GLN A C 1
ATOM 775 O O . GLN A 1 101 ? -12.558 11.806 16.762 1.00 47.06 101 GLN A O 1
ATOM 780 N N . PRO A 1 102 ? -13.576 11.683 18.768 1.00 46.91 102 PRO A N 1
ATOM 781 C CA . PRO A 1 102 ? -14.607 12.649 18.409 1.00 46.91 102 PRO A CA 1
ATOM 782 C C . PRO A 1 102 ? -13.991 14.052 18.298 1.00 46.91 102 PRO A C 1
ATOM 784 O O . PRO A 1 102 ? -12.993 14.344 18.959 1.00 46.91 102 PRO A O 1
ATOM 787 N N . ALA A 1 103 ? -14.582 14.881 17.432 1.00 57.59 103 ALA A N 1
ATOM 788 C CA . ALA A 1 103 ? -14.219 16.288 17.254 1.00 57.59 103 ALA A CA 1
ATOM 789 C C . ALA A 1 103 ? -14.429 17.116 18.531 1.00 57.59 103 ALA A C 1
ATOM 791 O O . ALA A 1 103 ? -15.372 16.792 19.291 1.00 57.59 103 ALA A O 1
#

Secondary structure (DSSP, 8-state):
----------------S----B-TTSS-B---SS--SHHHHHHHHHTTSSS------S--SSTTSS--SGGG----S---HHHHHHHHHHHHHHHHHHHHS--

Sequence (103 aa):
MLRGCNHGLSHAVLRDFNVAGADSAGLCGQSSRCATHLTKVAAEAVASRRPHVDHYGEDYDTPDGTCIQAELGWKPRFDDLEIIVRSALDWEEALARRQLQPA